Protein AF-A0A3D5XAH9-F1 (afdb_monomer_lite)

Sequence (68 aa):
MITDNIINSQITDVKQIELTLNYMLDFCYDERMLQLYKELCRYYWDINPQATADYINYYREMWDSDDV

Secondary structure (DSSP, 8-state):
--SSSSSSS---SSHHHHHHHHHHHTTTTSHHHHHHHHHHHHHHHHH-HHHHHHHHHHHHHHHS----

Radius of gyration: 14.27 Å; chains: 1; bounding box: 25×20×50 Å

pLDDT: mean 74.73, std 14.25, range [41.31, 88.44]

Foldseek 3Di:
DCPPVVVPPDPDDDPVLVVVLVVLLVVVVDVVSVVVSVVSLVVVCVVPVPVSVVSVVVSCVVPVPPPD

Structure (mmCIF, N/CA/C/O backbone):
data_AF-A0A3D5XAH9-F1
#
_entry.id   AF-A0A3D5XAH9-F1
#
loop_
_atom_site.group_PDB
_atom_site.id
_atom_site.type_symbol
_atom_site.label_atom_id
_atom_site.label_alt_id
_atom_site.label_comp_id
_atom_site.label_asym_id
_atom_site.label_entity_id
_atom_site.label_seq_id
_atom_site.pdbx_PDB_ins_code
_atom_site.Cartn_x
_atom_site.Cartn_y
_atom_site.Cartn_z
_atom_site.occupancy
_atom_site.B_iso_or_equiv
_atom_site.auth_seq_id
_atom_site.auth_comp_id
_atom_site.auth_asym_id
_atom_site.auth_atom_id
_atom_site.pdbx_PDB_model_num
ATOM 1 N N . MET A 1 1 ? 13.292 7.410 25.418 1.00 43.69 1 MET A N 1
ATOM 2 C CA . MET A 1 1 ? 13.423 6.290 24.467 1.00 43.69 1 MET A CA 1
ATOM 3 C C . MET A 1 1 ? 12.002 5.895 24.104 1.00 43.69 1 MET A C 1
ATOM 5 O O . MET A 1 1 ? 11.278 5.426 24.965 1.00 43.69 1 MET A O 1
ATOM 9 N N . ILE A 1 2 ? 11.542 6.320 22.928 1.00 51.62 2 ILE A N 1
ATOM 10 C CA . ILE A 1 2 ? 10.113 6.405 22.553 1.00 51.62 2 ILE A CA 1
ATOM 11 C C . ILE A 1 2 ? 9.664 5.146 21.785 1.00 51.62 2 ILE A C 1
ATOM 13 O O . ILE A 1 2 ? 8.535 5.057 21.316 1.00 51.62 2 ILE A O 1
ATOM 17 N N . THR A 1 3 ? 10.574 4.182 21.633 1.00 48.94 3 THR A N 1
ATOM 18 C CA . THR A 1 3 ? 10.494 3.117 20.631 1.00 48.94 3 THR A CA 1
ATOM 19 C C . THR A 1 3 ? 9.720 1.885 21.101 1.00 48.94 3 THR A C 1
ATOM 21 O O . THR A 1 3 ? 9.284 1.101 20.269 1.00 48.94 3 THR A O 1
ATOM 24 N N . ASP A 1 4 ? 9.477 1.735 22.404 1.00 49.47 4 ASP A N 1
ATOM 25 C CA . ASP A 1 4 ? 8.788 0.557 22.953 1.00 49.47 4 ASP A CA 1
ATOM 26 C C . ASP A 1 4 ? 7.264 0.722 23.063 1.00 49.47 4 ASP A C 1
ATOM 28 O O . ASP A 1 4 ? 6.538 -0.259 23.208 1.00 49.47 4 ASP A O 1
ATOM 32 N N . ASN A 1 5 ? 6.743 1.948 22.933 1.00 47.16 5 ASN A N 1
ATOM 33 C CA . ASN A 1 5 ? 5.304 2.207 23.081 1.00 47.16 5 ASN A CA 1
ATOM 34 C C . ASN A 1 5 ? 4.491 1.992 21.791 1.00 47.16 5 ASN A C 1
ATOM 36 O O . ASN A 1 5 ? 3.265 2.040 21.830 1.00 47.16 5 ASN A O 1
ATOM 40 N N . ILE A 1 6 ? 5.152 1.756 20.653 1.00 54.12 6 ILE A N 1
ATOM 41 C CA . ILE A 1 6 ? 4.488 1.534 19.355 1.00 54.12 6 ILE A CA 1
ATOM 42 C C . ILE A 1 6 ? 4.182 0.045 19.134 1.00 54.12 6 ILE A C 1
ATOM 44 O O . ILE A 1 6 ? 3.229 -0.291 18.441 1.00 54.12 6 ILE A O 1
ATOM 48 N N . ILE A 1 7 ? 4.939 -0.855 19.766 1.00 54.62 7 ILE A N 1
ATOM 49 C CA . ILE A 1 7 ? 4.851 -2.301 19.514 1.00 54.62 7 ILE A CA 1
ATOM 50 C C . ILE A 1 7 ? 3.667 -2.949 20.263 1.00 54.62 7 ILE A C 1
ATOM 52 O O . ILE A 1 7 ? 3.175 -3.991 19.844 1.00 54.62 7 ILE A O 1
ATOM 56 N N . ASN A 1 8 ? 3.160 -2.320 21.334 1.00 47.12 8 ASN A N 1
ATOM 57 C CA . ASN A 1 8 ? 2.084 -2.873 22.175 1.00 47.12 8 ASN A CA 1
ATOM 58 C C . ASN A 1 8 ? 0.682 -2.288 21.928 1.00 47.12 8 ASN A C 1
ATOM 60 O O . ASN A 1 8 ? -0.299 -2.827 22.440 1.00 47.12 8 ASN A O 1
ATOM 64 N N . SER A 1 9 ? 0.553 -1.210 21.153 1.00 46.84 9 SER A N 1
ATOM 65 C CA . SER A 1 9 ? -0.762 -0.692 20.765 1.00 46.84 9 SER A CA 1
ATOM 66 C C . SER A 1 9 ? -1.197 -1.398 19.499 1.00 46.84 9 SER A C 1
ATOM 68 O O . SER A 1 9 ? -0.693 -1.056 18.438 1.00 46.84 9 SER A O 1
ATOM 70 N N . GLN A 1 10 ? -2.094 -2.380 19.640 1.00 51.59 10 GLN A N 1
ATOM 71 C CA . GLN A 1 10 ? -3.048 -2.834 18.618 1.00 51.59 10 GLN A CA 1
ATOM 72 C C . GLN A 1 10 ? -2.705 -2.334 17.210 1.00 51.59 10 GLN A C 1
ATOM 74 O O . GLN A 1 10 ? -3.239 -1.329 16.738 1.00 51.59 10 GLN A O 1
ATOM 79 N N . ILE A 1 11 ? -1.729 -3.027 16.617 1.00 53.28 11 ILE A N 1
ATOM 80 C CA . ILE A 1 11 ? -1.220 -2.864 15.259 1.00 53.28 11 ILE A CA 1
ATOM 81 C C . ILE A 1 11 ? -2.375 -3.244 14.338 1.00 53.28 11 ILE A C 1
ATOM 83 O O . ILE A 1 11 ? -2.514 -4.380 13.895 1.00 53.28 11 ILE A O 1
ATOM 87 N N . THR A 1 12 ? -3.274 -2.293 14.168 1.00 53.28 12 THR A N 1
ATOM 88 C CA . THR A 1 12 ? -4.570 -2.487 13.554 1.00 53.28 12 THR A CA 1
ATOM 89 C C . THR A 1 12 ? -4.688 -1.463 12.443 1.00 53.28 12 THR A C 1
ATOM 91 O O . THR A 1 12 ? -4.519 -0.263 12.660 1.00 53.28 12 THR A O 1
ATOM 94 N N . ASP A 1 13 ? -4.991 -2.002 11.268 1.00 66.94 13 ASP A N 1
ATOM 95 C CA . ASP A 1 13 ? -5.629 -1.336 10.147 1.00 66.94 13 ASP A CA 1
ATOM 96 C C . ASP A 1 13 ? -4.773 -0.412 9.274 1.00 66.94 13 ASP A C 1
ATOM 98 O O . ASP A 1 13 ? -4.256 0.624 9.687 1.00 66.94 13 ASP A O 1
ATOM 102 N N . VAL A 1 14 ? -4.719 -0.770 7.987 1.00 69.62 14 VAL A N 1
ATOM 103 C CA . VAL A 1 14 ? -4.451 0.127 6.853 1.00 69.62 14 VAL A CA 1
ATOM 104 C C . VAL A 1 14 ? -3.019 0.673 6.778 1.00 69.62 14 VAL A C 1
ATOM 106 O O . VAL A 1 14 ? -2.290 0.299 5.868 1.00 69.62 14 VAL A O 1
ATOM 109 N N . LYS A 1 15 ? -2.546 1.469 7.742 1.00 75.06 15 LYS A N 1
ATOM 110 C CA . LYS A 1 15 ? -1.244 2.162 7.667 1.00 75.06 15 LYS A CA 1
ATOM 111 C C . LYS A 1 15 ? -0.043 1.232 7.544 1.00 75.06 15 LYS A C 1
ATOM 113 O O . LYS A 1 15 ? 0.923 1.578 6.880 1.00 75.06 15 LYS A O 1
ATOM 118 N N . GLN A 1 16 ? -0.070 0.069 8.191 1.00 78.44 16 GLN A N 1
ATOM 119 C CA . GLN A 1 16 ? 1.008 -0.919 8.051 1.00 78.44 16 GLN A CA 1
ATOM 120 C C . GLN A 1 16 ? 0.987 -1.585 6.676 1.00 78.44 16 GLN A C 1
ATOM 122 O O . GLN A 1 16 ? 2.045 -1.845 6.111 1.00 78.44 16 GLN A O 1
ATOM 127 N N . ILE A 1 17 ? -0.207 -1.818 6.123 1.00 79.62 17 ILE A N 1
ATOM 128 C CA . ILE A 1 17 ? -0.369 -2.357 4.772 1.00 79.62 17 ILE A CA 1
ATOM 129 C C . ILE A 1 17 ? 0.146 -1.327 3.767 1.00 79.62 17 ILE A C 1
ATOM 131 O O . ILE A 1 17 ? 0.948 -1.673 2.915 1.00 79.62 17 ILE A O 1
ATOM 135 N N . GLU A 1 18 ? -0.208 -0.054 3.936 1.00 81.12 18 GLU A N 1
ATOM 136 C CA . GLU A 1 18 ? 0.297 1.066 3.136 1.00 81.12 18 GLU A CA 1
ATOM 137 C C . GLU A 1 18 ? 1.818 1.235 3.236 1.00 81.12 18 GLU A C 1
ATOM 139 O O . GLU A 1 18 ? 2.490 1.404 2.222 1.00 81.12 18 GLU A O 1
ATOM 144 N N . LEU A 1 19 ? 2.390 1.148 4.442 1.00 82.31 19 LEU A N 1
ATOM 145 C CA . LEU A 1 19 ? 3.841 1.223 4.637 1.00 82.31 19 LEU A CA 1
ATOM 146 C C . LEU A 1 19 ? 4.55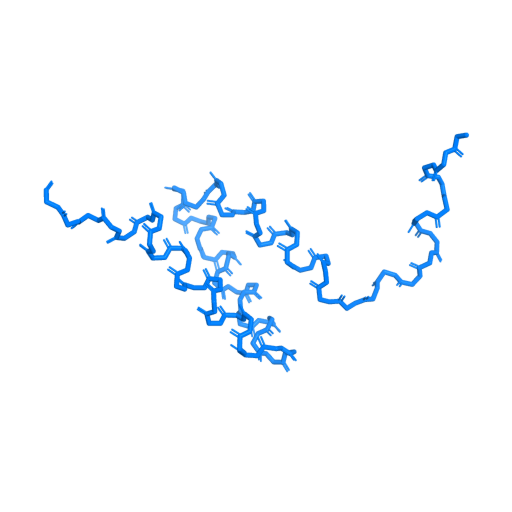5 0.045 3.958 1.00 82.31 19 LEU A C 1
ATOM 148 O O . LEU A 1 19 ? 5.593 0.227 3.326 1.00 82.31 19 LEU A O 1
ATOM 152 N N . THR A 1 20 ? 3.978 -1.153 4.068 1.00 83.06 20 THR A N 1
ATOM 153 C CA . THR A 1 20 ? 4.501 -2.371 3.435 1.00 83.06 20 THR A CA 1
ATOM 154 C C . THR A 1 20 ? 4.388 -2.292 1.915 1.00 83.06 20 THR A C 1
ATOM 156 O O . THR A 1 20 ? 5.351 -2.613 1.228 1.00 83.06 20 THR A O 1
ATOM 159 N N . LEU A 1 21 ? 3.253 -1.822 1.387 1.00 82.94 21 LEU A N 1
ATOM 160 C CA . LEU A 1 21 ? 3.032 -1.602 -0.042 1.00 82.94 21 LEU A CA 1
ATOM 161 C C . LEU A 1 21 ? 4.034 -0.588 -0.593 1.00 82.94 21 LEU A C 1
ATOM 163 O O . LEU A 1 21 ? 4.669 -0.885 -1.596 1.00 82.94 21 LEU A O 1
ATOM 167 N N . ASN A 1 22 ? 4.227 0.553 0.077 1.00 82.19 22 ASN A N 1
ATOM 168 C CA . ASN A 1 22 ? 5.239 1.540 -0.310 1.00 82.19 22 ASN A CA 1
ATOM 169 C C . ASN A 1 22 ? 6.644 0.937 -0.332 1.00 82.19 22 ASN A C 1
ATOM 171 O O . ASN A 1 22 ? 7.349 1.082 -1.322 1.00 82.19 22 ASN A O 1
ATOM 175 N N . TYR A 1 23 ? 7.031 0.214 0.721 1.00 82.75 23 TYR A N 1
ATOM 176 C CA . TYR A 1 23 ? 8.351 -0.409 0.782 1.00 82.75 23 TYR A CA 1
ATOM 177 C C . TYR A 1 23 ? 8.542 -1.466 -0.311 1.00 82.75 23 TYR A C 1
ATOM 179 O O . TYR A 1 23 ? 9.599 -1.538 -0.922 1.00 82.75 23 TYR A O 1
ATOM 187 N N . MET A 1 24 ? 7.523 -2.288 -0.585 1.00 82.31 24 MET A N 1
ATOM 188 C CA . MET A 1 24 ? 7.569 -3.284 -1.660 1.00 82.31 24 MET A CA 1
ATOM 189 C C . MET A 1 24 ? 7.638 -2.643 -3.046 1.00 82.31 24 MET A C 1
ATOM 19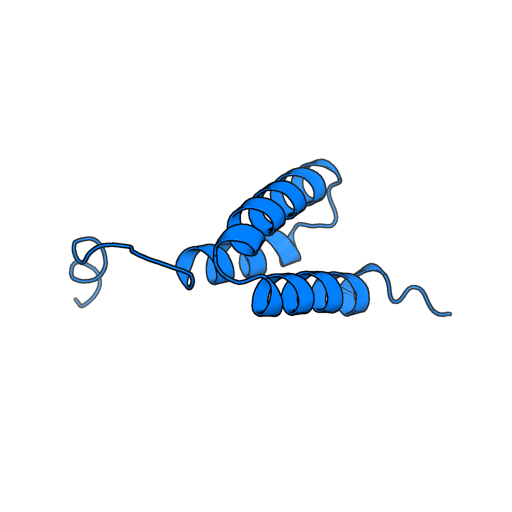1 O O . MET A 1 24 ? 8.263 -3.226 -3.929 1.00 82.31 24 MET A O 1
ATOM 195 N N . LEU A 1 25 ? 7.043 -1.459 -3.221 1.00 79.38 25 LEU A N 1
ATOM 196 C CA . LEU A 1 25 ? 7.028 -0.723 -4.484 1.00 79.38 25 LEU A CA 1
ATOM 197 C C . LEU A 1 25 ? 8.441 -0.376 -4.970 1.00 79.38 25 LEU A C 1
ATOM 199 O O . LEU A 1 25 ? 8.694 -0.442 -6.171 1.00 79.38 25 LEU A O 1
ATOM 203 N N . ASP A 1 26 ? 9.372 -0.106 -4.047 1.00 78.75 26 ASP A N 1
ATOM 204 C CA . ASP A 1 26 ? 10.797 0.113 -4.346 1.00 78.75 26 ASP A CA 1
ATOM 205 C C . ASP A 1 26 ? 11.498 -1.150 -4.892 1.00 78.75 26 ASP A C 1
ATOM 207 O O . ASP A 1 26 ? 12.516 -1.060 -5.580 1.00 78.75 26 ASP A O 1
ATOM 211 N N . PHE A 1 27 ? 10.953 -2.343 -4.622 1.00 78.56 27 PHE A N 1
ATOM 212 C CA . PHE A 1 27 ? 11.507 -3.638 -5.040 1.00 78.56 27 PHE A CA 1
ATOM 213 C C . PHE A 1 27 ? 10.689 -4.337 -6.136 1.00 78.56 27 PHE A C 1
ATOM 215 O O . PHE A 1 27 ? 10.966 -5.491 -6.471 1.00 78.56 27 PHE A O 1
ATOM 222 N N . CYS A 1 28 ? 9.697 -3.665 -6.727 1.00 75.31 28 CYS A N 1
ATOM 223 C CA . CYS A 1 28 ? 8.825 -4.256 -7.748 1.00 75.31 28 CYS A CA 1
ATOM 224 C C . CYS A 1 28 ? 9.501 -4.522 -9.111 1.00 75.31 28 CYS A C 1
ATOM 226 O O . CYS A 1 28 ? 8.824 -4.984 -10.028 1.00 75.31 28 CYS A O 1
ATOM 228 N N . TYR A 1 29 ? 10.817 -4.311 -9.239 1.00 74.75 29 TYR A N 1
ATOM 229 C CA . TYR A 1 29 ? 11.609 -4.742 -10.400 1.00 74.75 29 TYR A CA 1
ATOM 230 C C . TYR A 1 29 ? 11.742 -6.273 -10.513 1.00 74.75 29 TYR A C 1
ATOM 232 O O . TYR A 1 29 ? 12.060 -6.781 -11.585 1.00 74.75 29 TYR A O 1
ATOM 240 N N . ASP A 1 30 ? 11.540 -7.021 -9.420 1.00 83.31 30 ASP A N 1
ATOM 241 C CA . ASP A 1 30 ? 11.529 -8.489 -9.430 1.00 83.31 30 ASP A CA 1
ATOM 242 C C . ASP A 1 30 ? 10.089 -8.999 -9.597 1.00 83.31 30 ASP A C 1
ATOM 244 O O . ASP A 1 30 ? 9.198 -8.664 -8.811 1.00 83.31 30 ASP A O 1
ATOM 248 N N . GLU A 1 31 ? 9.849 -9.857 -10.592 1.00 80.88 31 GLU A N 1
ATOM 249 C CA . GLU A 1 31 ? 8.521 -10.425 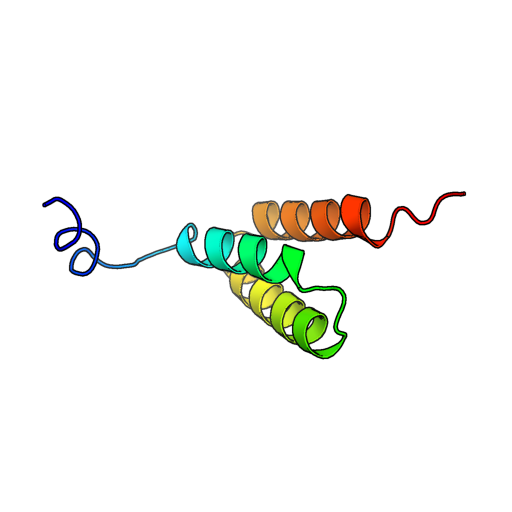-10.868 1.00 80.88 31 GLU A CA 1
ATOM 250 C C . GLU A 1 31 ? 7.907 -11.141 -9.651 1.00 80.88 31 GLU A C 1
ATOM 252 O O . GLU A 1 31 ? 6.686 -11.143 -9.478 1.00 80.88 31 GLU A O 1
ATOM 257 N N . ARG A 1 32 ? 8.734 -11.717 -8.768 1.00 84.38 32 ARG A N 1
ATOM 258 C CA . ARG A 1 32 ? 8.275 -12.372 -7.533 1.00 84.38 32 ARG A CA 1
ATOM 259 C C . ARG A 1 32 ? 7.781 -11.350 -6.513 1.00 84.38 32 ARG A C 1
ATOM 261 O O . ARG A 1 32 ? 6.768 -11.584 -5.856 1.00 84.38 32 ARG A O 1
ATOM 268 N N . MET A 1 33 ? 8.458 -10.206 -6.413 1.00 82.25 33 MET A N 1
ATOM 269 C CA . MET A 1 33 ? 8.030 -9.093 -5.560 1.00 82.25 33 MET A CA 1
ATOM 270 C C . MET A 1 33 ? 6.737 -8.473 -6.088 1.00 82.25 33 MET A C 1
ATOM 272 O O . MET A 1 33 ? 5.839 -8.169 -5.306 1.00 82.25 33 MET A O 1
ATOM 276 N N . LEU A 1 34 ? 6.585 -8.377 -7.412 1.00 83.00 34 LEU A N 1
ATOM 277 C CA . LEU A 1 34 ? 5.350 -7.913 -8.039 1.00 83.00 34 LEU A CA 1
ATOM 278 C C . LEU A 1 34 ? 4.156 -8.845 -7.763 1.00 83.00 34 LEU A C 1
ATOM 280 O O . LEU A 1 34 ? 3.036 -8.371 -7.571 1.00 83.00 34 LEU A O 1
ATOM 284 N N . GLN A 1 35 ? 4.361 -10.165 -7.737 1.00 85.50 35 GLN A N 1
ATOM 285 C CA . GLN A 1 35 ? 3.296 -11.110 -7.374 1.00 85.50 35 GLN A CA 1
ATOM 286 C C . GLN A 1 35 ? 2.833 -10.916 -5.926 1.00 85.50 35 GLN A C 1
ATOM 288 O O . GLN A 1 35 ? 1.630 -10.798 -5.691 1.00 85.50 35 GLN A O 1
ATOM 293 N N . LEU A 1 36 ? 3.775 -10.801 -4.986 1.00 84.69 36 LEU A N 1
ATOM 294 C CA . LEU A 1 36 ? 3.474 -10.537 -3.574 1.00 84.69 36 LEU A CA 1
ATOM 295 C C . LEU A 1 36 ? 2.764 -9.192 -3.385 1.00 84.69 36 LEU A C 1
ATOM 297 O O . LEU A 1 36 ? 1.779 -9.105 -2.653 1.00 84.69 36 LEU A O 1
ATOM 301 N N . TYR A 1 37 ? 3.209 -8.159 -4.102 1.00 85.31 37 TYR A N 1
ATOM 302 C CA . TYR A 1 37 ? 2.568 -6.848 -4.107 1.00 85.31 37 TYR A CA 1
ATOM 303 C C . TYR A 1 37 ? 1.104 -6.933 -4.569 1.00 85.31 37 TYR A C 1
ATOM 305 O O . TYR A 1 37 ? 0.212 -6.398 -3.916 1.00 85.31 37 TYR A O 1
ATOM 313 N N . LYS A 1 38 ? 0.820 -7.680 -5.646 1.00 85.00 38 LYS A N 1
ATOM 314 C CA . LYS A 1 38 ? -0.550 -7.884 -6.152 1.00 85.00 38 LYS A CA 1
ATOM 315 C C . LYS A 1 38 ? -1.445 -8.637 -5.165 1.00 85.00 38 LYS A C 1
ATOM 317 O O . LYS A 1 38 ? -2.628 -8.308 -5.062 1.00 85.00 38 LYS A O 1
ATOM 322 N N . GLU A 1 39 ? -0.919 -9.635 -4.456 1.00 87.56 39 GLU A N 1
ATOM 323 C CA . GLU A 1 39 ? -1.670 -10.326 -3.398 1.00 87.56 39 GLU A CA 1
ATOM 324 C C . GLU A 1 39 ? -1.998 -9.385 -2.238 1.00 87.56 39 GLU A C 1
ATOM 326 O O . GLU A 1 39 ? -3.138 -9.357 -1.770 1.00 87.56 39 GLU A O 1
ATOM 331 N N . LEU A 1 40 ? -1.036 -8.552 -1.832 1.00 84.19 40 LEU A N 1
ATOM 332 C CA . LEU A 1 40 ? -1.239 -7.568 -0.776 1.00 84.19 40 LEU A CA 1
ATOM 333 C C . LEU A 1 40 ? -2.248 -6.487 -1.191 1.00 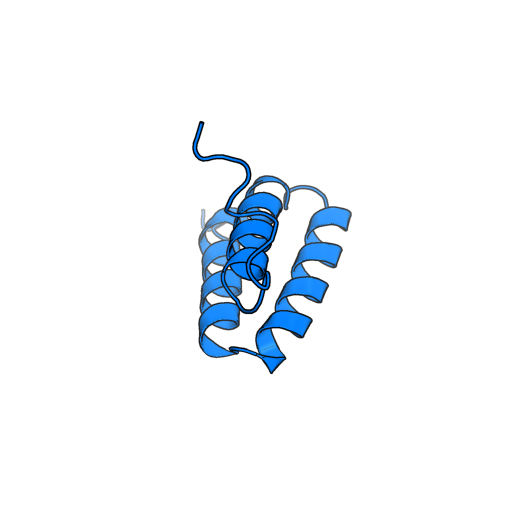84.19 40 LEU A C 1
ATOM 335 O O . LEU A 1 40 ? -3.122 -6.139 -0.400 1.00 84.19 40 LEU A O 1
ATOM 339 N N . CYS A 1 41 ? -2.207 -6.024 -2.444 1.00 85.94 41 CYS A N 1
ATOM 340 C CA . CYS A 1 41 ? -3.236 -5.151 -3.007 1.00 85.94 41 CYS A CA 1
ATOM 341 C C . CYS A 1 41 ? -4.619 -5.810 -2.984 1.00 85.94 41 CYS A C 1
ATOM 343 O O . CYS A 1 41 ? -5.582 -5.147 -2.626 1.00 85.94 41 CYS A O 1
ATOM 345 N N . ARG A 1 42 ? -4.756 -7.103 -3.315 1.00 86.62 42 ARG A N 1
ATOM 346 C CA . ARG A 1 42 ? -6.060 -7.791 -3.218 1.00 86.62 42 ARG A CA 1
ATOM 347 C C . ARG A 1 42 ? -6.589 -7.817 -1.792 1.00 86.62 42 ARG A C 1
ATOM 349 O O . ARG A 1 42 ? -7.758 -7.527 -1.590 1.00 86.62 42 ARG A O 1
ATOM 356 N N . TYR A 1 43 ? -5.732 -8.116 -0.822 1.00 85.31 43 TYR A N 1
ATOM 357 C CA . TYR A 1 43 ? -6.119 -8.083 0.586 1.00 85.31 43 TYR A CA 1
ATOM 358 C C . TYR A 1 43 ? -6.511 -6.666 1.036 1.00 85.31 43 TYR A C 1
ATOM 360 O O . TYR A 1 43 ? -7.485 -6.482 1.762 1.00 85.31 43 TYR A O 1
ATOM 368 N N . TYR A 1 44 ? -5.784 -5.648 0.568 1.00 83.81 44 TYR A N 1
ATOM 369 C CA . TYR A 1 44 ? -6.100 -4.252 0.856 1.00 83.81 44 TYR A CA 1
ATOM 370 C C . TYR A 1 44 ? -7.369 -3.771 0.144 1.00 83.81 44 TYR A C 1
ATOM 372 O O . TYR A 1 44 ? -8.066 -2.912 0.674 1.00 83.81 44 TYR A O 1
ATOM 380 N N . TRP A 1 45 ? -7.726 -4.363 -0.999 1.00 84.88 45 TRP A N 1
ATOM 381 C CA . TRP A 1 45 ? -8.938 -4.037 -1.750 1.00 84.88 45 TRP A CA 1
ATOM 382 C C . TRP A 1 45 ? -10.213 -4.329 -0.953 1.00 84.88 45 TRP A C 1
ATOM 384 O O . TRP A 1 45 ? -11.156 -3.542 -1.011 1.00 84.88 45 TRP A O 1
ATOM 394 N N . ASP A 1 46 ? -10.232 -5.416 -0.175 1.00 84.62 46 ASP A N 1
ATOM 395 C CA . ASP A 1 46 ? -11.350 -5.752 0.719 1.00 84.62 46 ASP A CA 1
ATOM 396 C C . ASP A 1 46 ? -11.514 -4.740 1.869 1.00 84.62 46 ASP A C 1
ATOM 398 O O . ASP A 1 46 ? -12.605 -4.593 2.420 1.00 84.62 46 ASP A O 1
ATOM 402 N N . ILE A 1 47 ? -10.444 -4.019 2.219 1.00 84.62 47 ILE A N 1
ATOM 403 C CA . ILE A 1 47 ? -10.429 -3.026 3.300 1.00 84.62 47 ILE A CA 1
ATOM 404 C C . ILE A 1 47 ? -10.719 -1.624 2.749 1.00 84.62 47 ILE A C 1
ATOM 406 O O . ILE A 1 47 ? -11.578 -0.906 3.260 1.00 84.62 47 ILE A O 1
ATOM 410 N N . ASN A 1 48 ? -9.988 -1.216 1.710 1.00 84.88 48 ASN A N 1
ATOM 411 C CA . ASN A 1 48 ? -10.109 0.078 1.057 1.00 84.88 48 ASN A CA 1
ATOM 412 C C . ASN A 1 48 ? -9.777 -0.027 -0.448 1.00 84.88 48 ASN A C 1
ATOM 414 O O . ASN A 1 48 ? -8.616 0.119 -0.859 1.00 84.88 48 ASN A O 1
ATOM 418 N N . PRO A 1 49 ? -10.792 -0.237 -1.303 1.00 85.94 49 PRO A N 1
ATOM 419 C CA . PRO A 1 49 ? -10.584 -0.386 -2.740 1.00 85.94 49 PRO A CA 1
ATOM 420 C C . PRO A 1 49 ? -10.119 0.917 -3.402 1.00 85.94 49 PRO A C 1
ATOM 422 O O . PRO A 1 49 ? -9.366 0.871 -4.372 1.00 85.94 49 PRO A O 1
ATOM 425 N N . GLN A 1 50 ? -10.507 2.077 -2.858 1.00 87.62 50 GLN A N 1
ATOM 426 C CA . GLN A 1 50 ? -10.089 3.381 -3.377 1.00 87.62 50 GLN A CA 1
AT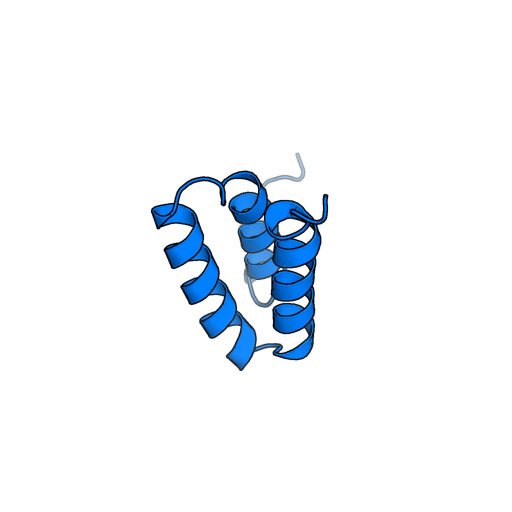OM 427 C C . GLN A 1 50 ? -8.577 3.567 -3.213 1.00 87.62 50 GLN A C 1
ATOM 429 O O . GLN A 1 50 ? -7.881 3.798 -4.197 1.00 87.62 50 GLN A O 1
ATOM 434 N N . ALA A 1 51 ? -8.063 3.367 -1.995 1.00 84.19 51 ALA A N 1
ATOM 435 C CA . ALA A 1 51 ? -6.630 3.478 -1.730 1.00 84.19 51 ALA A CA 1
ATOM 436 C C . ALA A 1 51 ? -5.827 2.420 -2.501 1.00 84.19 51 ALA A C 1
ATOM 438 O O . ALA A 1 51 ? -4.745 2.700 -3.006 1.00 84.19 51 ALA A O 1
ATOM 439 N N . THR A 1 52 ? -6.367 1.209 -2.652 1.00 87.44 52 THR A N 1
ATOM 440 C CA . THR A 1 52 ? -5.720 0.171 -3.465 1.00 87.44 52 THR A CA 1
ATOM 441 C C . THR A 1 52 ? -5.604 0.582 -4.936 1.00 87.44 52 THR A C 1
ATOM 443 O O . THR A 1 52 ? -4.561 0.359 -5.548 1.00 87.44 52 THR A O 1
ATOM 446 N N . ALA A 1 53 ? -6.645 1.192 -5.512 1.00 88.44 53 ALA A N 1
ATOM 447 C CA . ALA A 1 53 ? -6.600 1.702 -6.880 1.00 88.44 53 ALA A CA 1
ATOM 448 C C . ALA A 1 53 ? -5.541 2.806 -7.043 1.00 88.44 53 ALA A C 1
ATOM 450 O O . ALA A 1 53 ? -4.819 2.800 -8.040 1.00 88.44 53 ALA A O 1
ATOM 451 N N . ASP A 1 54 ? -5.399 3.688 -6.050 1.00 88.44 54 ASP A N 1
ATOM 452 C CA . ASP A 1 54 ? -4.356 4.719 -6.036 1.00 88.44 54 ASP A CA 1
ATOM 453 C C . ASP A 1 54 ? -2.951 4.093 -6.017 1.00 88.44 54 ASP A C 1
ATOM 455 O O . ASP A 1 54 ? -2.098 4.486 -6.809 1.00 88.44 54 ASP A O 1
ATOM 459 N N . TYR A 1 55 ? -2.721 3.053 -5.206 1.00 85.00 55 TYR A N 1
ATOM 460 C CA . TYR A 1 55 ? -1.453 2.307 -5.187 1.00 85.00 55 TYR A CA 1
ATOM 461 C C . TYR A 1 55 ? -1.137 1.621 -6.525 1.00 85.00 55 TYR A C 1
ATOM 463 O O . TYR A 1 55 ? 0.003 1.664 -6.988 1.00 85.00 55 TYR A O 1
ATOM 471 N N . ILE A 1 56 ? -2.138 1.021 -7.179 1.00 85.12 56 ILE A N 1
ATOM 472 C CA . ILE A 1 56 ? -1.972 0.392 -8.500 1.00 85.12 56 ILE A CA 1
ATOM 473 C C . ILE A 1 56 ? -1.653 1.441 -9.572 1.00 85.12 56 ILE A C 1
ATOM 475 O O . ILE A 1 56 ? -0.802 1.198 -10.428 1.00 85.12 56 ILE A O 1
ATOM 479 N N . ASN A 1 57 ? -2.325 2.593 -9.540 1.00 86.25 57 ASN A N 1
ATOM 480 C CA . ASN A 1 57 ? -2.045 3.690 -10.463 1.00 86.25 57 ASN A CA 1
ATOM 481 C C . ASN A 1 57 ? -0.649 4.266 -10.228 1.00 86.25 57 ASN A C 1
ATOM 483 O O . ASN A 1 57 ? 0.086 4.430 -11.191 1.00 86.25 57 ASN A O 1
ATOM 487 N N . TYR A 1 58 ? -0.247 4.469 -8.972 1.00 84.62 58 TYR A N 1
ATOM 488 C CA . TYR A 1 58 ? 1.093 4.939 -8.624 1.00 84.62 58 TYR A CA 1
ATOM 489 C C . TYR A 1 58 ? 2.181 3.971 -9.105 1.00 84.62 58 TYR A C 1
ATOM 491 O O . TYR A 1 58 ? 3.181 4.387 -9.686 1.00 84.62 58 TYR A O 1
ATOM 499 N N . TYR A 1 59 ? 1.958 2.662 -8.938 1.00 83.75 59 TYR A N 1
ATOM 500 C CA . TYR A 1 59 ? 2.827 1.639 -9.513 1.00 83.75 59 TYR A CA 1
ATOM 501 C C . TYR A 1 59 ? 2.928 1.775 -11.040 1.00 83.75 59 TYR A C 1
ATOM 503 O O . TYR A 1 59 ? 4.036 1.776 -11.569 1.00 83.75 59 TYR A O 1
ATOM 511 N N . ARG A 1 60 ? 1.800 1.930 -11.749 1.00 81.44 60 ARG A N 1
ATOM 512 C CA . ARG A 1 60 ? 1.798 2.126 -13.207 1.00 81.44 60 ARG A CA 1
ATOM 513 C C . ARG A 1 60 ? 2.507 3.409 -13.627 1.00 81.44 60 ARG A C 1
ATOM 515 O O . ARG A 1 60 ? 3.305 3.375 -14.546 1.00 81.44 60 ARG A O 1
ATOM 522 N N . GLU A 1 61 ? 2.286 4.523 -12.946 1.00 83.25 61 GLU A N 1
ATOM 523 C CA . GLU A 1 61 ? 2.988 5.768 -13.266 1.00 83.25 61 GLU A CA 1
ATOM 524 C C . GLU A 1 61 ? 4.503 5.648 -13.050 1.00 83.25 61 GLU A C 1
ATOM 526 O O . GLU A 1 61 ? 5.271 6.212 -13.823 1.00 83.25 61 GLU A O 1
ATOM 531 N N . MET A 1 62 ? 4.949 4.903 -12.037 1.00 77.94 62 MET A N 1
ATOM 532 C CA . MET A 1 62 ? 6.376 4.729 -11.751 1.00 77.94 62 MET A CA 1
ATOM 533 C C . MET A 1 62 ? 7.080 3.685 -12.625 1.00 77.94 62 MET A C 1
ATOM 535 O O . MET A 1 62 ? 8.251 3.869 -12.947 1.00 77.94 62 MET A O 1
ATOM 539 N N . TRP A 1 63 ? 6.402 2.585 -12.955 1.00 76.19 63 TRP A N 1
ATOM 540 C CA . TRP A 1 63 ? 7.011 1.405 -13.586 1.00 76.19 63 TRP A CA 1
ATOM 541 C C . TRP A 1 63 ? 6.474 1.097 -14.987 1.00 76.19 63 TRP A C 1
ATOM 543 O O . TRP A 1 63 ? 7.140 0.394 -15.735 1.00 76.19 63 TRP A O 1
ATOM 553 N N . ASP A 1 64 ? 5.279 1.582 -15.322 1.00 68.25 64 ASP A N 1
ATOM 554 C CA . ASP A 1 64 ? 4.577 1.370 -16.600 1.00 68.25 64 ASP A CA 1
ATOM 555 C C . ASP A 1 64 ? 4.553 2.665 -17.445 1.00 68.25 64 ASP A C 1
ATOM 557 O O . ASP A 1 64 ? 4.051 2.654 -18.565 1.00 68.25 64 ASP A O 1
ATOM 561 N N . SER A 1 65 ? 5.140 3.775 -16.955 1.00 59.97 65 SER A N 1
ATOM 562 C CA . SER A 1 65 ? 5.494 4.950 -17.775 1.00 59.97 65 SER A CA 1
ATOM 563 C C . SER A 1 65 ? 6.719 4.655 -18.647 1.00 59.97 65 SER A C 1
A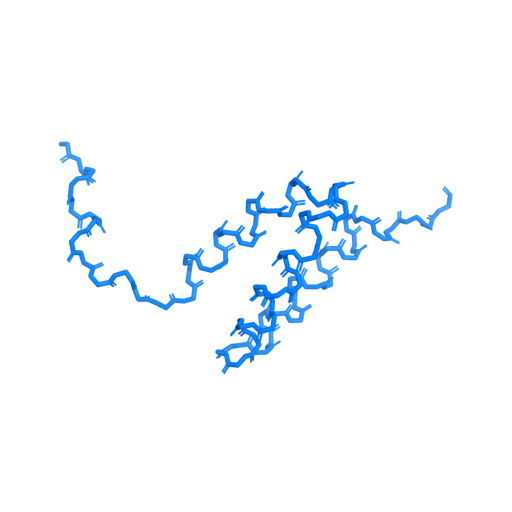TOM 565 O O . SER A 1 65 ? 7.709 5.383 -18.636 1.00 59.97 65 SER A O 1
ATOM 567 N N . ASP A 1 66 ? 6.640 3.581 -19.420 1.00 54.25 66 ASP A N 1
ATOM 568 C CA . ASP A 1 66 ? 7.381 3.420 -20.665 1.00 54.25 66 ASP A CA 1
ATOM 569 C C . ASP A 1 66 ? 6.531 4.065 -21.777 1.00 54.25 66 ASP A C 1
ATOM 571 O O . ASP A 1 66 ? 5.986 3.404 -22.657 1.00 54.25 66 ASP A O 1
ATOM 575 N N . ASP A 1 67 ? 6.373 5.389 -21.707 1.00 50.44 67 ASP A N 1
ATOM 576 C CA . ASP A 1 67 ? 5.906 6.198 -22.836 1.00 50.44 67 ASP A CA 1
ATOM 577 C C . ASP A 1 67 ? 7.022 7.200 -23.185 1.00 50.44 67 ASP A C 1
ATOM 579 O O . ASP A 1 67 ? 7.017 8.362 -22.766 1.00 50.44 67 ASP A O 1
ATOM 583 N N . VAL A 1 68 ? 8.052 6.656 -23.854 1.00 41.31 68 VAL A N 1
ATOM 584 C CA . VAL A 1 68 ? 8.717 7.080 -25.117 1.00 41.31 68 VAL A CA 1
ATOM 585 C C . VAL A 1 68 ? 10.205 6.719 -25.127 1.00 41.31 68 VAL A C 1
ATOM 587 O O . VAL A 1 68 ? 10.981 7.298 -24.335 1.00 41.31 68 VAL A O 1
#